Protein AF-A0A2D7J853-F1 (afdb_monomer)

Foldseek 3Di:
DPDFDDPVQVVVVVVCCPDPVVVPDDPDDDDDGPCPDVDDDD

Solvent-accessible surface area (backbone atoms only — not comparable to full-atom values): 3033 Å² total; per-residue (Å²): 104,95,60,88,83,57,74,62,67,53,49,53,52,50,55,46,58,77,32,82,90,27,75,87,71,71,100,72,88,85,85,88,62,56,75,68,75,88,71,89,80,132

Nearest PDB structures (foldseek):
  2foi-assembly1_C  TM=8.687E-01  e=6.546E-01  Plasmodium falciparum 3D7

Structure (mmCIF, N/CA/C/O backbone):
data_AF-A0A2D7J853-F1
#
_entry.id   AF-A0A2D7J853-F1
#
loop_
_atom_site.group_PDB
_atom_site.id
_atom_site.type_symbol
_atom_site.label_atom_id
_atom_site.label_alt_id
_atom_site.label_comp_id
_atom_site.label_asym_id
_atom_site.label_entity_id
_atom_site.label_seq_id
_atom_site.pdbx_PDB_ins_code
_atom_site.Cartn_x
_atom_site.Cartn_y
_atom_site.Cartn_z
_atom_site.occupancy
_atom_site.B_iso_or_equiv
_atom_site.auth_seq_id
_atom_site.auth_comp_id
_atom_site.auth_asym_id
_atom_site.auth_atom_id
_atom_site.pdbx_PDB_model_num
ATOM 1 N N . MET A 1 1 ? 12.332 2.959 -10.833 1.00 73.50 1 MET A N 1
ATOM 2 C CA . MET A 1 1 ? 12.120 1.754 -11.669 1.00 73.50 1 MET A CA 1
ATOM 3 C C . MET A 1 1 ? 12.026 2.045 -13.169 1.00 73.50 1 MET A C 1
ATOM 5 O O . MET A 1 1 ? 12.210 1.116 -13.939 1.00 73.50 1 MET A O 1
ATOM 9 N N . GLY A 1 2 ? 11.810 3.297 -13.606 1.00 87.12 2 GLY A N 1
ATOM 10 C CA . GLY A 1 2 ? 12.015 3.698 -15.011 1.00 87.12 2 GLY A CA 1
ATOM 11 C C . GLY A 1 2 ? 11.023 3.110 -16.023 1.00 87.12 2 GLY A C 1
ATOM 12 O O . GLY A 1 2 ? 11.252 3.223 -17.220 1.00 87.12 2 GLY A O 1
ATOM 13 N N . ARG A 1 3 ? 9.935 2.493 -15.550 1.00 95.38 3 ARG A N 1
ATOM 14 C CA . ARG A 1 3 ? 8.863 1.919 -16.368 1.00 95.38 3 ARG A CA 1
ATOM 15 C C . ARG A 1 3 ? 7.500 2.269 -15.791 1.00 95.38 3 ARG A C 1
ATOM 17 O O . ARG A 1 3 ? 7.400 2.604 -14.611 1.00 95.38 3 ARG A O 1
ATOM 24 N N . MET A 1 4 ? 6.468 2.110 -16.614 1.00 95.62 4 MET A N 1
ATOM 25 C CA . MET A 1 4 ? 5.089 2.161 -16.149 1.00 95.62 4 MET A CA 1
ATOM 26 C C . MET A 1 4 ? 4.788 0.968 -15.230 1.00 95.62 4 MET A C 1
ATOM 28 O O . MET A 1 4 ? 5.270 -0.151 -15.455 1.00 95.62 4 MET A O 1
ATOM 32 N N . GLY A 1 5 ? 4.017 1.232 -14.178 1.00 95.19 5 GLY A N 1
ATOM 33 C CA . GLY A 1 5 ? 3.459 0.197 -13.316 1.00 95.19 5 GLY A CA 1
ATOM 34 C C . GLY A 1 5 ? 2.349 -0.579 -14.022 1.00 95.19 5 GLY A C 1
ATOM 35 O O . GLY A 1 5 ? 1.723 -0.095 -14.964 1.00 95.19 5 GLY A O 1
ATOM 36 N N . THR A 1 6 ? 2.096 -1.790 -13.556 1.00 97.38 6 THR A N 1
ATOM 37 C CA . THR A 1 6 ? 0.963 -2.616 -13.975 1.00 97.38 6 THR A CA 1
ATOM 38 C C . THR A 1 6 ? -0.179 -2.488 -12.971 1.00 97.38 6 THR A C 1
ATOM 40 O O . THR A 1 6 ? 0.024 -2.139 -11.808 1.00 97.38 6 THR A O 1
ATOM 43 N N . ASN A 1 7 ? -1.397 -2.808 -13.403 1.00 97.69 7 ASN A N 1
ATOM 44 C CA . ASN A 1 7 ? -2.557 -2.893 -12.513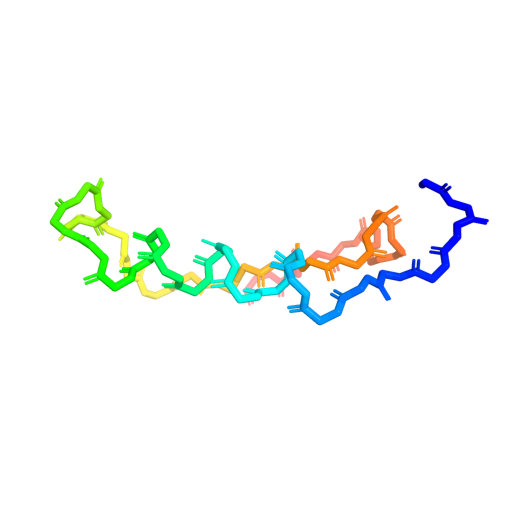 1.00 97.69 7 ASN A CA 1
ATOM 45 C C . ASN A 1 7 ? -2.360 -3.924 -11.384 1.00 97.69 7 ASN A C 1
ATOM 47 O O . ASN A 1 7 ? -2.840 -3.702 -10.274 1.00 97.69 7 ASN A O 1
ATOM 51 N N . TYR A 1 8 ? -1.630 -5.010 -11.644 1.00 98.38 8 TYR A N 1
ATOM 52 C CA . TYR A 1 8 ? -1.343 -6.044 -10.649 1.00 98.38 8 TYR A CA 1
ATOM 53 C C . TYR A 1 8 ? -0.490 -5.532 -9.483 1.00 98.38 8 TYR A C 1
ATOM 55 O O . TYR A 1 8 ? -0.784 -5.854 -8.340 1.00 98.38 8 TYR A O 1
ATOM 63 N N . GLU A 1 9 ? 0.489 -4.657 -9.730 1.00 97.56 9 GLU A N 1
ATOM 64 C CA . GLU A 1 9 ? 1.337 -4.098 -8.660 1.00 97.56 9 GLU A CA 1
ATOM 65 C C . GLU A 1 9 ? 0.537 -3.256 -7.650 1.00 97.56 9 GLU A C 1
ATOM 67 O O . GLU A 1 9 ? 0.808 -3.269 -6.446 1.00 97.56 9 GLU A O 1
ATOM 72 N N . VAL A 1 10 ? -0.493 -2.551 -8.128 1.00 97.75 10 VAL A N 1
ATOM 73 C CA . VAL A 1 10 ? -1.433 -1.829 -7.261 1.00 97.75 10 VAL A CA 1
ATOM 74 C C . VAL A 1 10 ?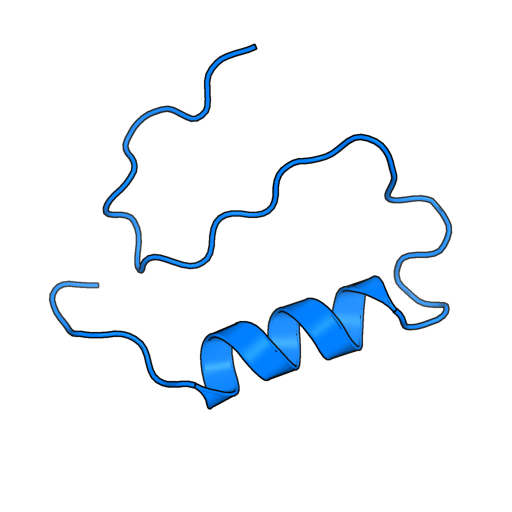 -2.371 -2.811 -6.556 1.00 97.75 10 VAL A C 1
ATOM 76 O O . VAL A 1 10 ? -2.556 -2.711 -5.342 1.00 97.75 10 VAL A O 1
ATOM 79 N N . ALA A 1 11 ? -2.935 -3.777 -7.289 1.00 98.44 11 ALA A N 1
ATOM 80 C CA . ALA A 1 11 ? -3.876 -4.756 -6.747 1.00 98.44 11 ALA A CA 1
ATOM 81 C C . ALA A 1 11 ? -3.262 -5.606 -5.624 1.00 98.44 11 ALA A C 1
ATOM 83 O O . ALA A 1 11 ? -3.913 -5.810 -4.604 1.00 98.44 11 ALA A O 1
ATOM 84 N N . ASP A 1 12 ? -2.005 -6.027 -5.759 1.00 98.56 12 ASP A N 1
ATOM 85 C CA . ASP A 1 12 ? -1.296 -6.798 -4.733 1.00 98.56 12 ASP A CA 1
ATOM 86 C C . ASP A 1 12 ? -1.090 -5.985 -3.450 1.00 98.56 12 ASP A C 1
ATOM 88 O O . ASP A 1 12 ? -1.260 -6.499 -2.342 1.00 98.56 12 ASP A O 1
ATOM 92 N N . THR A 1 13 ? -0.788 -4.690 -3.584 1.00 98.25 13 THR A N 1
ATOM 93 C CA . THR A 1 13 ? -0.662 -3.786 -2.431 1.00 98.25 13 THR A CA 1
ATOM 94 C C . THR A 1 13 ? -2.004 -3.633 -1.716 1.00 98.25 13 THR A C 1
ATOM 96 O O . THR A 1 13 ? -2.066 -3.722 -0.490 1.00 98.25 13 THR A O 1
ATOM 99 N N . VAL A 1 14 ? -3.099 -3.471 -2.467 1.00 98.31 14 VAL A N 1
ATOM 100 C CA . VAL A 1 14 ? -4.458 -3.429 -1.904 1.00 98.31 14 VAL A CA 1
ATOM 101 C C . VAL A 1 14 ? -4.795 -4.749 -1.214 1.00 98.31 14 VAL A C 1
ATOM 103 O O . VAL A 1 14 ? -5.238 -4.731 -0.068 1.00 98.31 14 VAL A O 1
ATOM 106 N N . ALA A 1 15 ? -4.538 -5.886 -1.865 1.00 98.62 15 ALA A N 1
ATOM 107 C CA . ALA A 1 15 ? -4.787 -7.217 -1.319 1.00 98.62 15 ALA A CA 1
ATOM 108 C C . ALA A 1 15 ? -4.036 -7.444 0.002 1.00 98.62 15 ALA A C 1
ATOM 110 O O . ALA A 1 15 ? -4.595 -8.004 0.945 1.00 98.62 15 ALA A O 1
ATOM 111 N N . PHE A 1 16 ? -2.795 -6.962 0.109 1.00 98.56 16 PHE A N 1
ATOM 112 C CA . PHE A 1 16 ? -2.052 -6.972 1.365 1.00 98.56 16 PHE A CA 1
ATOM 113 C C . PHE A 1 16 ? -2.725 -6.105 2.440 1.00 98.56 16 PHE A C 1
ATOM 115 O O . PHE A 1 16 ? -2.947 -6.596 3.550 1.00 98.56 16 PHE A O 1
ATOM 122 N N . LEU A 1 17 ? -3.080 -4.857 2.118 1.00 98.31 17 LEU A N 1
ATOM 123 C CA . LEU A 1 17 ? -3.656 -3.904 3.076 1.00 98.31 17 LEU A CA 1
ATOM 124 C C . LEU A 1 17 ? -5.020 -4.343 3.622 1.00 98.31 17 LEU A C 1
ATOM 126 O O . LEU A 1 17 ? -5.320 -4.091 4.784 1.00 98.31 17 LEU A O 1
ATOM 130 N N . VAL A 1 18 ? -5.834 -5.030 2.818 1.00 98.12 18 VAL A N 1
ATOM 131 C CA . VAL A 1 18 ? -7.131 -5.573 3.269 1.00 98.12 18 VAL A CA 1
ATOM 132 C C . VAL A 1 18 ? -7.004 -6.914 3.997 1.00 98.12 18 VAL A C 1
ATOM 134 O O . VAL A 1 18 ? -7.986 -7.424 4.534 1.00 98.12 18 VAL A O 1
ATOM 137 N N . SER A 1 19 ? -5.814 -7.518 4.014 1.00 98.69 19 SER A N 1
ATOM 138 C CA . SER A 1 19 ? -5.596 -8.805 4.671 1.00 98.69 19 SER A CA 1
ATOM 139 C 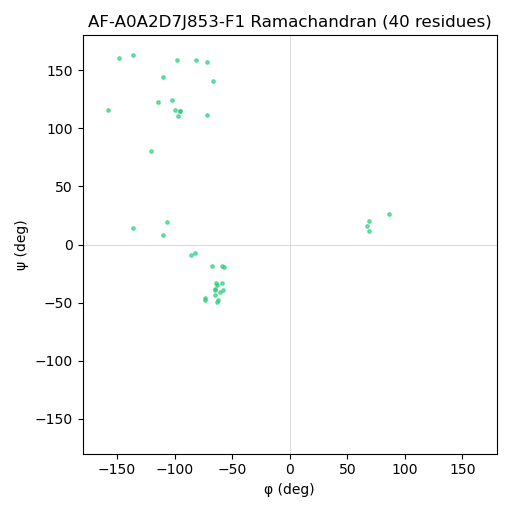C . SER A 1 19 ? -5.384 -8.655 6.186 1.00 98.69 19 SER A C 1
ATOM 141 O O . SER A 1 19 ? -4.899 -7.619 6.651 1.00 98.69 19 SER A O 1
ATOM 143 N N . PRO A 1 20 ? -5.596 -9.726 6.979 1.00 98.50 20 PRO A N 1
ATOM 144 C CA . PRO A 1 20 ? -5.272 -9.730 8.410 1.00 98.50 20 PRO A CA 1
ATOM 145 C C . PRO A 1 20 ? -3.804 -9.406 8.727 1.00 98.50 20 PRO A C 1
ATOM 147 O O . PRO A 1 20 ? -3.479 -9.012 9.844 1.00 98.50 20 PRO A O 1
ATOM 150 N N . ARG A 1 21 ? -2.897 -9.546 7.751 1.00 98.44 21 ARG A N 1
ATOM 151 C CA . ARG A 1 21 ? -1.468 -9.240 7.919 1.00 98.44 21 ARG A CA 1
ATOM 152 C C . ARG A 1 21 ? -1.198 -7.749 8.119 1.00 98.44 21 ARG A C 1
ATOM 154 O O . ARG A 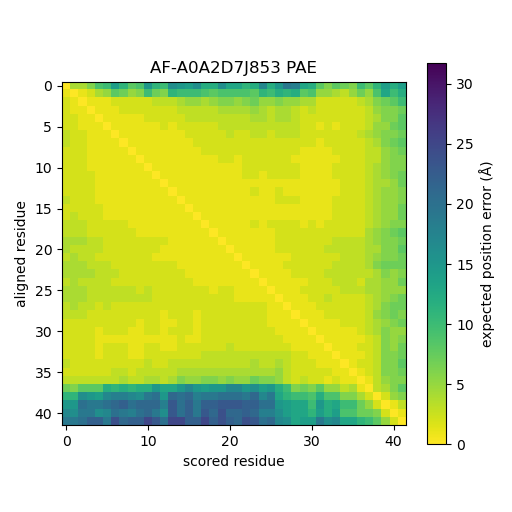1 21 ? -0.132 -7.398 8.609 1.00 98.44 21 ARG A O 1
ATOM 161 N N . SER A 1 22 ? -2.150 -6.898 7.748 1.00 98.38 22 SER A N 1
ATOM 162 C CA . SER A 1 22 ? -2.065 -5.442 7.833 1.00 98.38 22 SER A CA 1
ATOM 163 C C . SER A 1 22 ? -2.933 -4.870 8.967 1.00 98.38 22 SER A C 1
ATOM 165 O O . SER A 1 22 ? -3.247 -3.682 8.967 1.00 98.38 22 SER A O 1
ATOM 167 N N . ALA A 1 23 ? -3.326 -5.690 9.952 1.00 98.38 23 ALA A N 1
ATOM 168 C CA . ALA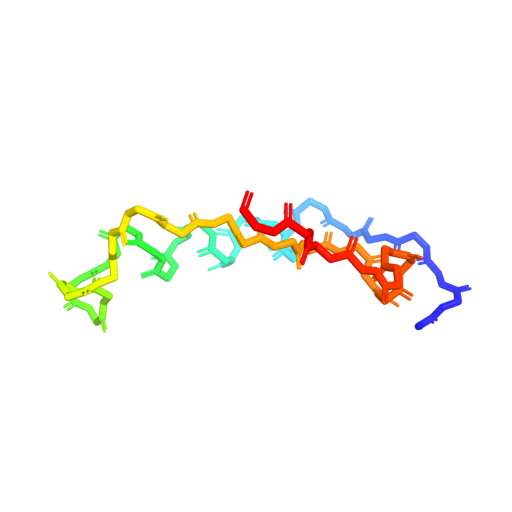 A 1 23 ? -4.329 -5.337 10.968 1.00 98.38 23 ALA A CA 1
ATOM 169 C C . ALA A 1 23 ? -4.005 -4.098 11.828 1.00 98.38 23 ALA A C 1
ATOM 171 O O . ALA A 1 23 ? -4.905 -3.540 12.449 1.00 98.38 23 ALA A O 1
ATOM 172 N N . PHE A 1 24 ? -2.744 -3.664 11.873 1.00 98.25 24 PHE A N 1
ATOM 173 C CA . PHE A 1 24 ? -2.319 -2.473 12.618 1.00 98.25 24 PHE A CA 1
ATOM 174 C C . PHE A 1 24 ? -1.896 -1.303 11.716 1.00 98.25 24 PHE A C 1
ATOM 176 O O . PHE A 1 24 ? -1.366 -0.300 12.187 1.00 98.25 24 PHE A O 1
ATOM 183 N N . THR A 1 25 ? -2.115 -1.411 10.407 1.00 97.38 25 THR A N 1
ATOM 184 C CA . THR A 1 25 ? -1.818 -0.349 9.446 1.00 97.38 25 THR A CA 1
ATOM 185 C C . THR A 1 25 ? -3.090 0.438 9.165 1.00 97.38 25 THR A C 1
ATOM 187 O O . THR A 1 25 ? -4.018 -0.050 8.529 1.00 97.38 25 THR A O 1
ATOM 190 N N . THR A 1 26 ? -3.128 1.678 9.640 1.00 96.50 26 THR A N 1
ATOM 191 C CA . THR A 1 26 ? -4.211 2.635 9.393 1.00 96.50 26 THR A CA 1
ATOM 192 C C . THR A 1 26 ? -3.646 4.056 9.372 1.00 96.50 26 THR A C 1
ATOM 194 O O . THR A 1 26 ? -2.538 4.284 9.857 1.00 96.50 26 THR A O 1
ATOM 197 N N . GLY A 1 27 ? -4.372 5.005 8.775 1.00 95.56 27 GLY A N 1
ATOM 198 C CA . GLY A 1 27 ? -3.959 6.413 8.696 1.00 95.56 27 GLY A CA 1
ATOM 199 C C . GLY A 1 27 ? -2.726 6.682 7.824 1.00 95.56 27 GLY A C 1
ATOM 200 O O . GLY A 1 27 ? -2.125 7.745 7.937 1.00 95.56 27 GLY A O 1
ATOM 201 N N . ALA A 1 28 ? -2.334 5.733 6.968 1.00 93.69 28 ALA A N 1
ATOM 202 C CA . ALA A 1 28 ? -1.148 5.832 6.123 1.00 93.69 28 ALA A CA 1
AT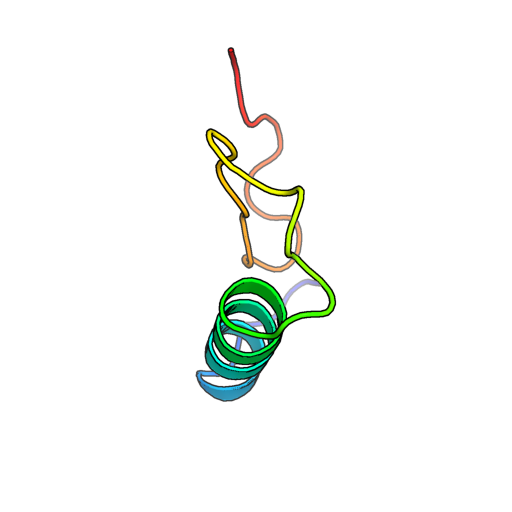OM 203 C C . ALA A 1 28 ? -1.511 5.995 4.639 1.00 93.69 28 ALA A C 1
ATOM 205 O O . ALA A 1 28 ? -2.443 5.363 4.144 1.00 93.69 28 ALA A O 1
ATOM 206 N N . ASN A 1 29 ? -0.710 6.781 3.915 1.00 93.12 29 ASN A N 1
ATOM 207 C CA . ASN A 1 29 ? -0.741 6.852 2.455 1.00 93.12 29 ASN A CA 1
ATOM 208 C C . ASN A 1 29 ? 0.322 5.913 1.876 1.00 93.12 29 ASN A C 1
ATOM 210 O O . ASN A 1 29 ? 1.519 6.135 2.068 1.00 93.12 29 ASN A O 1
ATOM 214 N N . VAL A 1 30 ? -0.104 4.873 1.157 1.00 94.25 30 VAL A N 1
ATOM 215 C CA . VAL A 1 30 ? 0.800 3.914 0.506 1.00 94.25 30 VAL A CA 1
ATOM 216 C C . VAL A 1 30 ? 0.923 4.262 -0.974 1.00 94.25 30 VAL A C 1
ATOM 218 O O . VAL A 1 30 ? -0.059 4.204 -1.711 1.00 94.25 30 VAL A O 1
ATOM 221 N N . ILE A 1 31 ? 2.130 4.633 -1.409 1.00 94.50 31 ILE A N 1
ATOM 222 C CA . ILE A 1 31 ? 2.403 5.062 -2.787 1.00 94.50 31 ILE A CA 1
ATOM 223 C C . ILE A 1 31 ? 3.069 3.935 -3.575 1.00 94.50 31 ILE A C 1
ATOM 225 O O . ILE A 1 31 ? 4.131 3.443 -3.196 1.00 94.50 31 ILE A O 1
ATOM 229 N N . VAL A 1 32 ? 2.456 3.563 -4.701 1.00 95.44 32 VAL A N 1
ATOM 230 C CA . VAL A 1 32 ? 2.922 2.499 -5.605 1.00 95.44 32 VAL A CA 1
ATOM 231 C C . VAL A 1 32 ? 3.176 3.096 -6.990 1.00 95.44 32 VAL A C 1
ATOM 233 O O . VAL A 1 32 ? 2.331 3.023 -7.876 1.00 95.44 32 VAL A O 1
ATOM 236 N N . ASP A 1 33 ? 4.327 3.743 -7.175 1.00 93.94 33 ASP A N 1
ATOM 237 C CA . ASP A 1 33 ? 4.615 4.517 -8.396 1.00 93.94 33 ASP A CA 1
ATOM 238 C C . ASP A 1 33 ? 6.025 4.298 -8.978 1.00 93.94 33 ASP A C 1
ATOM 240 O O . ASP A 1 33 ? 6.511 5.069 -9.807 1.00 93.94 33 ASP A O 1
ATOM 244 N N . GLY A 1 34 ? 6.727 3.259 -8.521 1.00 93.75 34 GLY A N 1
ATOM 245 C CA . GLY A 1 34 ? 8.079 2.953 -8.993 1.00 93.75 34 GLY A CA 1
ATOM 246 C C . GLY A 1 34 ? 9.153 3.968 -8.570 1.00 93.75 34 GLY A C 1
ATOM 247 O O . GLY A 1 34 ? 10.231 4.000 -9.189 1.00 93.75 34 GLY A O 1
ATOM 248 N N . GLY A 1 35 ? 8.889 4.764 -7.527 1.00 91.50 35 GLY A N 1
ATOM 249 C CA . GLY A 1 35 ? 9.808 5.747 -6.944 1.00 91.50 35 GLY A CA 1
ATOM 250 C C . GLY A 1 35 ? 9.769 7.107 -7.641 1.00 91.50 35 GLY A C 1
ATOM 251 O O . GLY A 1 35 ? 10.787 7.817 -7.656 1.00 91.50 35 GLY A O 1
ATOM 252 N N . PHE A 1 36 ? 8.633 7.424 -8.264 1.00 91.50 36 PHE A N 1
ATOM 253 C CA . PHE A 1 36 ? 8.384 8.690 -8.945 1.00 91.50 36 PHE A CA 1
ATOM 254 C C . PHE A 1 36 ? 8.179 9.816 -7.925 1.00 91.50 36 PHE A C 1
ATOM 256 O O . PHE A 1 36 ? 8.855 10.844 -7.991 1.00 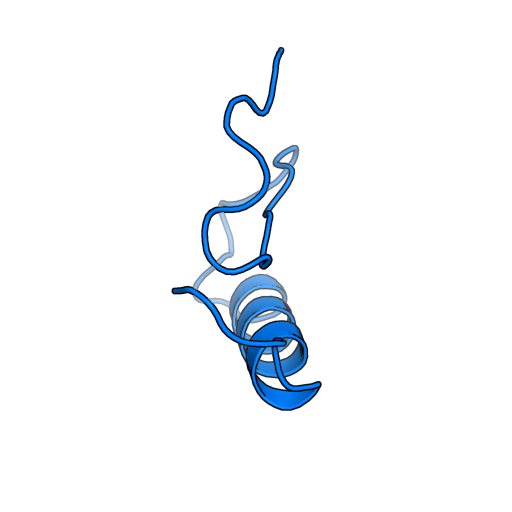91.50 36 PHE A O 1
ATOM 263 N N . THR A 1 37 ? 7.350 9.584 -6.911 1.00 91.19 37 THR A N 1
ATOM 264 C CA . THR A 1 37 ? 7.141 10.501 -5.792 1.00 91.19 37 THR A CA 1
ATOM 265 C C . THR A 1 37 ? 8.371 10.491 -4.889 1.00 91.19 37 THR A C 1
ATOM 267 O O . THR A 1 37 ? 8.686 9.503 -4.229 1.00 91.19 37 THR A O 1
ATOM 270 N N . LYS A 1 38 ? 9.101 11.611 -4.862 1.00 78.94 38 LYS A N 1
ATOM 271 C CA . LYS A 1 38 ? 10.338 11.770 -4.072 1.00 78.94 38 LYS A CA 1
ATOM 272 C C . LYS A 1 38 ? 10.101 12.211 -2.626 1.00 78.94 38 LYS A C 1
ATOM 274 O O . LYS A 1 38 ? 11.042 12.221 -1.836 1.00 78.94 38 LYS A O 1
ATOM 279 N N . ARG A 1 39 ? 8.867 12.586 -2.275 1.00 69.31 39 ARG A N 1
ATOM 280 C CA . ARG A 1 39 ? 8.481 13.028 -0.932 1.00 69.31 39 ARG A CA 1
ATOM 281 C C . ARG A 1 39 ? 6.973 12.842 -0.753 1.00 69.31 39 ARG A C 1
ATOM 283 O O . ARG A 1 39 ? 6.202 13.487 -1.452 1.00 69.31 39 ARG A O 1
ATOM 290 N N . VAL A 1 40 ? 6.561 11.968 0.162 1.00 63.25 40 VAL A N 1
ATOM 291 C CA . VAL A 1 40 ? 5.199 11.990 0.719 1.00 63.25 40 VAL A CA 1
ATOM 292 C C . VAL A 1 40 ? 5.325 12.788 2.001 1.00 63.25 40 VAL A C 1
ATOM 294 O O . VAL A 1 40 ? 6.115 12.413 2.868 1.00 63.25 40 VAL A O 1
ATOM 297 N N . GLN A 1 41 ? 4.686 13.949 2.067 1.00 56.81 41 GLN A N 1
ATOM 298 C CA . GLN A 1 41 ? 4.936 14.895 3.139 1.00 56.81 41 GLN A CA 1
ATOM 299 C C . GLN A 1 41 ? 3.698 15.076 4.020 1.00 56.81 41 GLN A C 1
ATOM 301 O O . GLN A 1 41 ? 2.653 15.438 3.495 1.00 56.81 41 GLN A O 1
ATOM 306 N N . PHE A 1 42 ? 3.931 14.79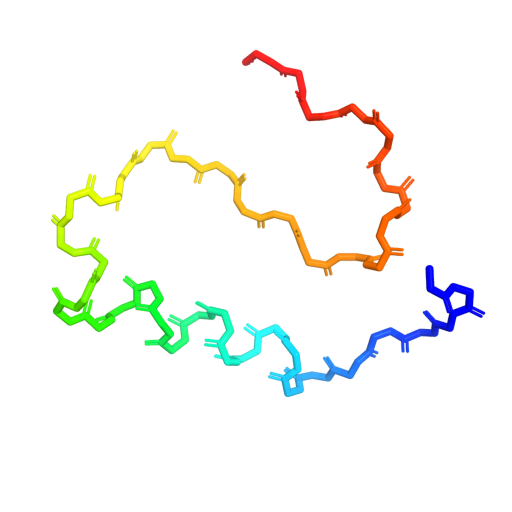8 5.312 1.00 58.84 42 PHE A N 1
ATOM 307 C CA . PHE A 1 42 ? 3.185 15.062 6.556 1.00 58.84 42 PHE A CA 1
ATOM 308 C C . PHE A 1 42 ? 1.676 14.813 6.563 1.00 58.8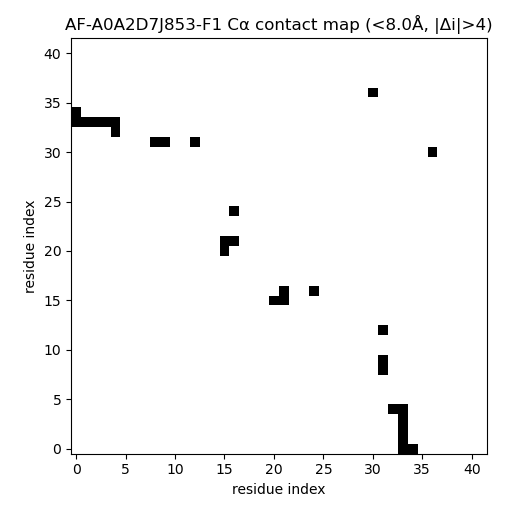4 42 PHE A C 1
ATOM 310 O O . PHE A 1 42 ? 0.928 15.615 5.967 1.00 58.84 42 PHE A O 1
#

Mean predicted aligned error: 4.07 Å

Secondary structure (DSSP, 8-state):
--SPPPHHHHHHHHHHHTSGGGTT--S-----SSS--S----

Sequence (42 aa):
MGRMGTNYEVADTVAFLVSPRSAFTTGANVIVDGGFTKRVQF

Radius of gyration: 11.86 Å; Cα contacts (8 Å, |Δi|>4): 15; chains: 1; bounding box: 19×25×29 Å

pLDDT: mean 91.97, std 11.01, range [56.81, 98.69]